Protein AF-A0A6J4UCY6-F1 (afdb_monomer_lite)

Organism: NCBI:txid1645740

Radius of gyration: 15.61 Å; chains: 1; bounding box: 56×30×37 Å

Secondary structure (DSSP, 8-state):
--PPPP-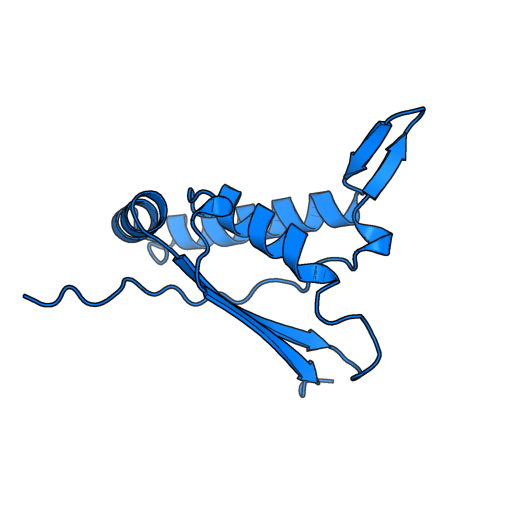-----PPPPPGGGTEEEETTEEEE-HHHHHHHHHHHHHHHHHHHTTSS-HHHHHHHHTS-EEEEEEEEESSTTSS-GGGGHHHHHHHHHHHHT--GGGEEEEEEEEEE-TT-

Foldseek 3Di:
DPPDQQDDDDDAPAQAFQVQQWDDDPNDIDGHPRLVVRLVRLLVVLVVCVVVVVDPPVSLVSQAPAQDAEADEAEDQDPVPGDQCRGVPSVLVSCCVNSVHDSVSHPHYHTYYDYDPVD

Sequence (119 aa):
MTAHPVSLSLTLPLPPGVNNQYVTVGRRRVLSKAAQSFKRDVTKYLNTRRERGELVPAVERAFADSLIGVYLTFYFETPMRRDLDGGLKIALDALATGLGFDDRAVVDLHLVKQIDPLH

InterPro domains:
  IPR008822 Holliday junction resolvase RusA-like [PF05866] (13-114)
  IPR036614 Holliday junction resolvase RusA-like superfamily [G3DSA:3.30.1330.70] (6-117)
  IPR036614 Holliday junction resolvase RusA-like superfamily [SSF103084] (8-115)

pLDDT: mean 90.28, std 9.66, range [40.03, 97.25]

Structure (mmCIF, N/CA/C/O backbone):
data_AF-A0A6J4UCY6-F1
#
_entry.id   AF-A0A6J4UCY6-F1
#
loop_
_atom_site.group_PDB
_atom_site.id
_atom_site.type_symbol
_atom_site.label_atom_id
_atom_site.label_alt_id
_atom_site.label_comp_id
_atom_site.label_asym_id
_atom_site.label_entity_id
_atom_site.label_seq_id
_atom_site.pdbx_PDB_ins_code
_atom_site.Cartn_x
_atom_site.Cartn_y
_atom_site.Cartn_z
_atom_site.occupancy
_atom_site.B_iso_or_equiv
_atom_site.auth_seq_id
_atom_site.auth_comp_id
_atom_site.auth_asym_id
_atom_site.auth_atom_id
_atom_site.pdbx_PDB_model_num
ATOM 1 N N . MET A 1 1 ? -30.273 -3.752 11.581 1.00 40.03 1 MET A N 1
ATOM 2 C CA . MET A 1 1 ? -29.742 -2.734 10.651 1.00 40.03 1 MET A CA 1
ATOM 3 C C . MET A 1 1 ? -28.480 -3.313 10.039 1.00 40.03 1 MET A C 1
ATOM 5 O O . MET A 1 1 ? -27.531 -3.541 10.774 1.00 40.03 1 MET A O 1
ATOM 9 N N . THR A 1 2 ? -28.487 -3.664 8.755 1.00 44.12 2 THR A N 1
ATOM 10 C CA . THR A 1 2 ? -27.269 -4.098 8.056 1.00 44.12 2 THR A CA 1
ATOM 11 C C . THR A 1 2 ? -26.388 -2.869 7.874 1.00 44.12 2 THR A C 1
ATOM 13 O O . THR A 1 2 ? -26.703 -2.008 7.056 1.00 44.12 2 THR A O 1
ATOM 16 N N . ALA A 1 3 ? -25.348 -2.732 8.695 1.00 60.06 3 ALA A N 1
ATOM 17 C CA . ALA A 1 3 ? -24.346 -1.696 8.494 1.00 60.06 3 ALA A CA 1
ATOM 18 C C . ALA A 1 3 ? -23.733 -1.904 7.103 1.00 60.06 3 ALA A C 1
ATOM 20 O O . ALA A 1 3 ? -23.238 -2.989 6.800 1.00 60.06 3 ALA A O 1
ATOM 21 N N . HIS A 1 4 ? -23.830 -0.900 6.235 1.00 71.19 4 HIS A N 1
ATOM 22 C CA . HIS A 1 4 ? -23.146 -0.954 4.950 1.00 71.19 4 HIS A CA 1
ATOM 23 C C . HIS A 1 4 ? -21.633 -0.952 5.201 1.00 71.19 4 HIS A C 1
ATOM 25 O O . HIS A 1 4 ? -21.172 -0.173 6.041 1.00 71.19 4 HIS A O 1
ATOM 31 N N . PRO A 1 5 ? -20.859 -1.805 4.509 1.00 81.12 5 PRO A N 1
ATOM 32 C CA . PRO A 1 5 ? -19.416 -1.825 4.675 1.00 81.12 5 PRO A CA 1
ATOM 33 C C . PRO A 1 5 ? -18.831 -0.477 4.250 1.00 81.12 5 PRO A C 1
ATOM 35 O O . PRO A 1 5 ? -19.123 0.038 3.166 1.00 81.12 5 PRO A O 1
ATOM 38 N N . VAL A 1 6 ? -18.001 0.105 5.115 1.00 91.50 6 VAL A N 1
ATOM 39 C CA . VAL A 1 6 ? -17.281 1.338 4.798 1.00 91.50 6 VAL A CA 1
ATOM 40 C C . VAL A 1 6 ? -16.294 1.034 3.676 1.00 91.50 6 VAL A C 1
ATOM 42 O O . VAL A 1 6 ? -15.449 0.156 3.808 1.00 91.50 6 VAL A O 1
ATOM 45 N N . SER A 1 7 ? -16.415 1.755 2.564 1.00 92.81 7 SER A N 1
ATOM 46 C CA . SER A 1 7 ? -15.585 1.553 1.374 1.00 92.81 7 SER A CA 1
ATOM 47 C C . SER A 1 7 ? -14.782 2.812 1.067 1.00 92.81 7 SER A C 1
ATOM 49 O O . SER A 1 7 ? -15.304 3.923 1.156 1.00 92.81 7 SER A O 1
ATOM 51 N N . LEU A 1 8 ? -13.519 2.635 0.678 1.00 94.31 8 LEU A N 1
ATOM 52 C CA . LEU A 1 8 ? -12.614 3.716 0.297 1.00 94.31 8 LEU A CA 1
ATOM 53 C C . LEU A 1 8 ? -11.943 3.368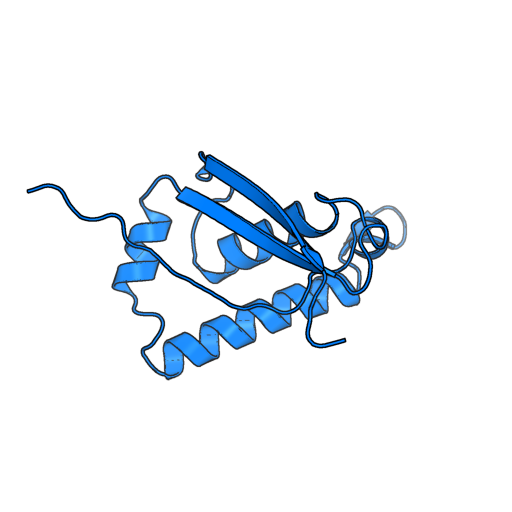 -1.034 1.00 94.31 8 LEU A C 1
ATOM 55 O O . LEU A 1 8 ? -11.312 2.321 -1.153 1.00 94.31 8 LEU A O 1
ATOM 59 N N . SER A 1 9 ? -12.063 4.257 -2.020 1.00 95.38 9 SER A N 1
ATOM 60 C CA . SER A 1 9 ? -11.399 4.122 -3.320 1.00 95.38 9 SER A CA 1
ATOM 61 C C . SER A 1 9 ? -10.290 5.159 -3.452 1.00 95.38 9 SER A C 1
ATOM 63 O O . SER A 1 9 ? -10.500 6.340 -3.166 1.00 95.38 9 SER A O 1
ATOM 65 N N . LEU A 1 10 ? -9.100 4.715 -3.858 1.00 95.19 10 LEU A N 1
ATOM 66 C CA . LEU A 1 10 ? -7.896 5.537 -3.945 1.00 95.19 10 LEU A CA 1
ATOM 67 C C . LEU A 1 10 ? -7.185 5.296 -5.276 1.00 95.19 10 LEU A C 1
ATOM 69 O O . LEU A 1 10 ? -7.097 4.165 -5.750 1.00 95.19 10 LEU A O 1
ATOM 73 N N . THR A 1 11 ? -6.594 6.353 -5.825 1.00 94.88 11 THR A N 1
ATOM 74 C CA . THR A 1 11 ? -5.658 6.266 -6.948 1.00 94.88 11 THR A CA 1
ATOM 75 C C . THR A 1 11 ? -4.277 6.644 -6.439 1.00 94.88 11 THR A C 1
ATOM 77 O O . THR A 1 11 ? -4.072 7.751 -5.944 1.00 94.88 11 THR A O 1
ATOM 80 N N . LEU A 1 12 ? -3.347 5.698 -6.513 1.00 94.25 12 LEU A N 1
ATOM 81 C CA . LEU A 1 12 ? -1.992 5.824 -5.984 1.00 94.25 12 LEU A CA 1
ATOM 82 C C . LEU A 1 12 ? -0.974 5.732 -7.124 1.00 94.25 12 LEU A C 1
ATOM 84 O O . LEU A 1 12 ? -1.276 5.133 -8.159 1.00 94.25 12 LEU A O 1
ATOM 88 N N . PRO A 1 13 ? 0.245 6.272 -6.943 1.00 92.06 13 PRO A N 1
ATOM 89 C CA . PRO A 1 13 ? 1.338 5.983 -7.861 1.00 92.06 13 PRO A CA 1
ATOM 90 C C . PRO A 1 13 ? 1.597 4.473 -7.934 1.00 92.06 13 PRO A C 1
ATOM 92 O O . PRO A 1 13 ? 1.349 3.731 -6.984 1.00 92.06 13 PRO A O 1
ATOM 95 N N . LEU A 1 14 ? 2.133 4.004 -9.057 1.00 91.50 14 LEU A N 1
ATOM 96 C CA . LEU A 1 14 ? 2.463 2.593 -9.230 1.00 91.50 14 LEU A CA 1
ATOM 97 C C . LEU A 1 14 ? 3.633 2.205 -8.294 1.00 91.50 14 LEU A C 1
ATOM 99 O O . LEU A 1 14 ? 4.704 2.813 -8.398 1.00 91.50 14 LEU A O 1
ATOM 103 N N . PRO A 1 15 ? 3.491 1.202 -7.401 1.00 92.69 15 PRO A N 1
ATOM 104 C CA . PRO A 1 15 ? 4.565 0.789 -6.494 1.00 92.69 15 PRO A CA 1
ATOM 105 C C . PRO A 1 15 ? 5.807 0.309 -7.256 1.00 92.69 15 PRO A C 1
ATOM 107 O O . PRO A 1 15 ? 5.687 -0.164 -8.389 1.00 92.69 15 PRO A O 1
ATOM 110 N N . PRO A 1 16 ? 7.015 0.363 -6.664 1.00 90.00 16 PRO A N 1
ATOM 111 C CA . PRO A 1 16 ? 8.197 -0.251 -7.260 1.00 90.00 16 PRO A CA 1
ATOM 112 C C . PRO A 1 16 ? 8.059 -1.781 -7.291 1.00 90.00 16 PRO A C 1
ATOM 114 O O . PRO A 1 16 ? 7.507 -2.384 -6.372 1.00 90.00 16 PRO A O 1
ATOM 117 N N . GLY A 1 17 ? 8.590 -2.421 -8.338 1.00 84.81 17 GLY A N 1
ATOM 118 C CA . GLY A 1 17 ? 8.626 -3.888 -8.427 1.00 84.81 17 GLY A CA 1
ATOM 119 C C . GLY A 1 17 ? 9.502 -4.526 -7.340 1.00 84.81 17 GLY A C 1
ATOM 120 O O . GLY A 1 17 ? 10.430 -3.875 -6.860 1.00 84.81 17 GLY A O 1
ATOM 121 N N . VAL A 1 18 ? 9.252 -5.797 -6.996 1.00 79.94 18 VAL A N 1
ATOM 122 C CA . VAL A 1 18 ? 9.935 -6.561 -5.922 1.00 79.94 18 VAL A CA 1
ATOM 123 C C . VAL A 1 18 ? 11.458 -6.415 -5.957 1.00 79.94 18 VAL A C 1
ATOM 125 O O . VAL A 1 18 ? 12.070 -6.120 -4.929 1.00 79.94 18 VAL A O 1
ATOM 128 N N . ASN A 1 19 ? 12.072 -6.528 -7.137 1.00 78.69 19 ASN A N 1
ATOM 129 C CA . ASN A 1 19 ? 13.530 -6.424 -7.301 1.00 78.69 19 ASN A CA 1
ATOM 130 C C . ASN A 1 19 ? 14.095 -5.054 -6.893 1.00 78.69 19 ASN A C 1
ATOM 132 O O . ASN A 1 19 ? 15.259 -4.946 -6.524 1.00 78.69 19 ASN A O 1
ATOM 136 N N . ASN A 1 20 ? 13.258 -4.018 -6.904 1.00 76.50 20 ASN A N 1
ATOM 137 C CA . ASN A 1 20 ? 13.618 -2.65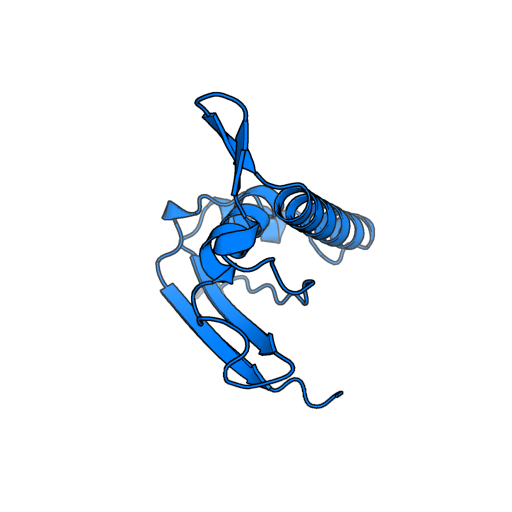3 -6.549 1.00 76.50 20 ASN A CA 1
ATOM 138 C C . ASN A 1 20 ? 13.124 -2.258 -5.153 1.00 76.50 20 ASN A C 1
ATOM 140 O O . ASN A 1 20 ? 13.238 -1.087 -4.799 1.00 76.50 20 ASN A O 1
ATOM 144 N N . GLN A 1 21 ? 12.560 -3.169 -4.352 1.00 82.44 21 GLN A N 1
ATOM 145 C CA . GLN A 1 21 ? 11.999 -2.819 -3.040 1.00 82.44 21 GLN A CA 1
ATOM 146 C C . GLN A 1 21 ? 13.031 -2.829 -1.911 1.00 82.44 21 GLN A C 1
ATOM 148 O O . GLN A 1 21 ? 12.929 -2.029 -0.982 1.00 82.44 21 GLN A O 1
ATOM 153 N N . TYR A 1 22 ? 14.051 -3.682 -2.001 1.00 84.62 22 TYR A N 1
ATOM 154 C CA . TYR A 1 22 ? 15.043 -3.857 -0.942 1.00 84.62 22 TYR A CA 1
ATOM 155 C C . TYR A 1 22 ? 16.461 -3.827 -1.495 1.00 84.62 22 TYR A C 1
ATOM 157 O O . TYR A 1 22 ? 16.739 -4.399 -2.543 1.00 84.62 22 TYR A O 1
ATOM 165 N N . VAL A 1 23 ? 17.365 -3.218 -0.738 1.00 86.25 23 VAL A N 1
ATOM 166 C CA . VAL A 1 23 ? 18.807 -3.204 -0.996 1.00 86.25 23 VAL A CA 1
ATOM 167 C C . VAL A 1 23 ? 19.548 -3.769 0.211 1.00 86.25 23 VAL A C 1
ATOM 169 O O . VAL A 1 23 ? 19.050 -3.722 1.338 1.00 86.25 23 VAL A O 1
ATOM 172 N N . THR A 1 24 ? 20.737 -4.316 -0.012 1.00 90.38 24 THR A N 1
ATOM 173 C CA . THR A 1 24 ? 21.591 -4.826 1.065 1.00 90.38 24 THR A CA 1
ATOM 174 C C . THR A 1 24 ? 22.581 -3.745 1.484 1.00 90.38 24 THR A C 1
ATOM 176 O O . THR A 1 24 ? 23.345 -3.252 0.660 1.00 90.38 24 THR A O 1
ATOM 179 N N . VAL A 1 25 ? 22.581 -3.385 2.769 1.00 86.25 25 VAL A N 1
ATOM 180 C CA . VAL A 1 25 ? 23.561 -2.478 3.381 1.00 86.25 25 VAL A CA 1
ATOM 181 C C . VAL A 1 25 ? 24.308 -3.263 4.457 1.00 86.25 25 VAL A C 1
ATOM 183 O O . VAL A 1 25 ? 23.746 -3.632 5.493 1.00 86.25 25 VAL A O 1
ATOM 186 N N . GLY A 1 26 ? 25.573 -3.586 4.183 1.00 90.50 26 GLY A N 1
ATOM 187 C CA . GLY A 1 26 ? 26.347 -4.514 5.007 1.00 90.50 26 GLY A CA 1
ATOM 188 C C . GLY A 1 26 ? 25.704 -5.905 5.028 1.00 90.50 26 GLY A C 1
ATOM 189 O O . GLY A 1 26 ? 25.612 -6.562 3.998 1.00 90.50 26 GLY A O 1
ATOM 190 N N . ARG A 1 27 ? 25.238 -6.349 6.204 1.00 90.50 27 ARG A N 1
ATOM 191 C CA . ARG A 1 27 ? 24.549 -7.645 6.398 1.00 90.50 27 ARG A CA 1
ATOM 192 C C . ARG A 1 27 ? 23.025 -7.527 6.533 1.00 90.50 27 ARG A C 1
ATOM 194 O O . ARG A 1 27 ? 22.366 -8.512 6.844 1.00 90.50 27 ARG A O 1
ATOM 201 N N . ARG A 1 28 ? 22.455 -6.329 6.363 1.00 89.25 28 ARG A N 1
ATOM 202 C CA . ARG A 1 28 ? 21.020 -6.072 6.564 1.00 89.25 28 ARG A CA 1
ATOM 203 C C . ARG A 1 28 ? 20.340 -5.743 5.239 1.00 89.25 28 ARG A C 1
ATOM 205 O O . ARG A 1 28 ? 20.871 -4.961 4.453 1.00 89.25 28 ARG A O 1
ATOM 212 N N . ARG A 1 29 ? 19.145 -6.299 5.014 1.00 88.38 29 ARG A N 1
ATOM 213 C CA . ARG A 1 29 ? 18.247 -5.847 3.941 1.00 88.38 29 ARG A CA 1
ATOM 214 C C . ARG A 1 29 ? 17.426 -4.671 4.452 1.00 88.38 29 ARG A C 1
ATOM 216 O O . ARG A 1 29 ? 16.783 -4.774 5.491 1.00 88.38 29 ARG A O 1
ATOM 223 N N . VAL A 1 30 ? 17.458 -3.566 3.723 1.00 90.56 30 VAL A N 1
ATOM 224 C CA . VAL A 1 30 ? 16.716 -2.340 4.033 1.00 90.56 30 VAL A CA 1
ATOM 225 C C . VAL A 1 30 ? 15.883 -1.927 2.829 1.00 90.56 30 VAL A C 1
ATOM 227 O O . VAL A 1 30 ? 16.181 -2.328 1.703 1.00 90.56 30 VAL A O 1
ATOM 230 N N . LEU A 1 31 ? 14.834 -1.132 3.048 1.00 89.94 31 LEU A N 1
ATOM 231 C CA . LEU A 1 31 ? 14.041 -0.592 1.945 1.00 89.94 31 LEU A CA 1
ATOM 232 C C . LEU A 1 31 ? 14.923 0.251 1.022 1.00 89.94 31 LEU A C 1
ATOM 234 O O . LEU A 1 31 ? 15.710 1.079 1.487 1.00 89.94 31 LEU A O 1
ATOM 238 N N . SER A 1 32 ? 14.758 0.066 -0.282 1.00 91.62 32 SER A N 1
ATOM 239 C CA . SER A 1 32 ? 15.408 0.900 -1.288 1.00 91.62 32 SER A CA 1
ATOM 240 C C . SER A 1 32 ? 14.900 2.345 -1.219 1.00 91.62 32 SER A C 1
ATOM 242 O O . SER A 1 32 ? 13.829 2.628 -0.675 1.00 91.62 32 SER A O 1
ATOM 244 N N . LYS A 1 33 ? 15.623 3.278 -1.848 1.00 91.44 33 LYS A N 1
ATOM 245 C CA . LYS A 1 33 ? 15.155 4.668 -1.983 1.00 91.44 33 LYS A CA 1
ATOM 246 C C . LYS A 1 33 ? 13.803 4.760 -2.703 1.00 91.44 33 LYS A C 1
ATOM 248 O O . LYS A 1 33 ? 12.971 5.566 -2.298 1.00 91.44 33 LYS A O 1
ATOM 253 N N . ALA A 1 34 ? 13.575 3.926 -3.720 1.00 90.81 34 ALA A N 1
ATOM 254 C CA . ALA A 1 34 ? 12.320 3.894 -4.471 1.00 90.81 34 ALA A CA 1
ATOM 255 C C . ALA A 1 34 ? 11.149 3.413 -3.599 1.00 90.81 34 ALA A C 1
ATOM 257 O O . ALA A 1 34 ? 10.095 4.041 -3.585 1.00 90.81 34 ALA A O 1
ATOM 258 N N . ALA A 1 35 ? 11.359 2.357 -2.807 1.00 92.88 35 ALA A N 1
ATOM 259 C CA . ALA A 1 35 ? 10.368 1.858 -1.857 1.00 92.88 35 ALA A CA 1
ATOM 260 C C . ALA A 1 35 ? 10.043 2.878 -0.765 1.00 92.88 35 ALA A C 1
ATOM 262 O O . ALA A 1 35 ? 8.877 3.121 -0.460 1.00 92.88 35 ALA A O 1
ATOM 263 N N . GLN A 1 36 ? 11.070 3.523 -0.210 1.00 94.38 36 GLN A N 1
ATOM 264 C CA . GLN A 1 36 ? 10.872 4.588 0.767 1.00 94.38 36 GLN A CA 1
ATOM 265 C C . GLN A 1 36 ? 10.129 5.785 0.161 1.00 94.38 36 GLN A C 1
ATOM 267 O O . GLN A 1 36 ? 9.282 6.362 0.837 1.00 94.38 36 GLN A O 1
ATOM 272 N N . SER A 1 37 ? 10.430 6.163 -1.089 1.00 94.31 37 SER A N 1
ATOM 273 C CA . SER A 1 37 ? 9.710 7.241 -1.778 1.00 94.31 37 SER A CA 1
ATOM 274 C C . SER A 1 37 ? 8.245 6.899 -1.942 1.00 94.31 37 SER A C 1
ATOM 276 O O . SER A 1 37 ? 7.409 7.663 -1.485 1.00 94.31 37 SER A O 1
ATOM 278 N N . PHE A 1 38 ? 7.945 5.708 -2.461 1.00 95.56 38 PHE A N 1
ATOM 279 C CA . PHE A 1 38 ? 6.573 5.247 -2.615 1.00 95.56 38 PHE A CA 1
ATOM 280 C C . PHE A 1 38 ? 5.789 5.307 -1.295 1.00 95.56 38 PHE A C 1
ATOM 282 O O . PHE A 1 38 ? 4.704 5.881 -1.262 1.00 95.56 38 PHE A O 1
ATOM 289 N N . LYS A 1 39 ? 6.354 4.806 -0.183 1.00 95.88 39 LYS A N 1
ATOM 290 C CA . LYS A 1 39 ? 5.695 4.901 1.134 1.00 95.88 39 LYS A CA 1
ATOM 291 C C . LYS A 1 39 ? 5.429 6.356 1.539 1.00 95.88 39 LYS A C 1
ATOM 293 O O . LYS A 1 39 ? 4.331 6.663 1.989 1.00 95.88 39 LYS A O 1
ATOM 298 N N . ARG A 1 40 ? 6.400 7.259 1.348 1.00 95.88 40 ARG A N 1
ATOM 299 C CA . ARG A 1 40 ? 6.222 8.695 1.637 1.00 95.88 40 ARG A CA 1
ATOM 300 C C . ARG A 1 40 ? 5.153 9.338 0.756 1.00 95.88 40 ARG A C 1
ATOM 302 O O . ARG A 1 40 ? 4.374 10.139 1.263 1.00 95.88 40 ARG A O 1
ATOM 309 N N . ASP A 1 41 ? 5.110 8.989 -0.525 1.00 96.38 41 ASP A N 1
ATOM 310 C CA . ASP A 1 41 ? 4.152 9.538 -1.484 1.00 96.38 41 ASP A CA 1
ATOM 311 C C . ASP A 1 41 ? 2.724 9.106 -1.131 1.00 96.38 41 ASP A C 1
ATOM 313 O O . ASP A 1 41 ? 1.820 9.941 -1.108 1.00 96.38 41 ASP A O 1
ATOM 317 N N . VAL A 1 42 ? 2.532 7.840 -0.738 1.00 97.25 42 VAL A N 1
ATOM 318 C CA . VAL A 1 42 ? 1.251 7.341 -0.209 1.00 97.25 42 VAL A CA 1
ATOM 319 C C . VAL A 1 42 ? 0.863 8.074 1.077 1.00 97.25 42 VAL A C 1
ATOM 321 O O . VAL A 1 42 ? -0.259 8.568 1.175 1.00 97.25 42 VAL A O 1
ATOM 324 N N . THR A 1 43 ? 1.773 8.219 2.048 1.00 96.19 43 THR A N 1
ATOM 325 C CA . THR A 1 43 ? 1.493 8.975 3.283 1.00 96.19 43 THR A CA 1
ATOM 326 C C . THR A 1 43 ? 1.086 10.416 2.984 1.00 96.19 43 THR A C 1
ATOM 328 O O . THR A 1 43 ? 0.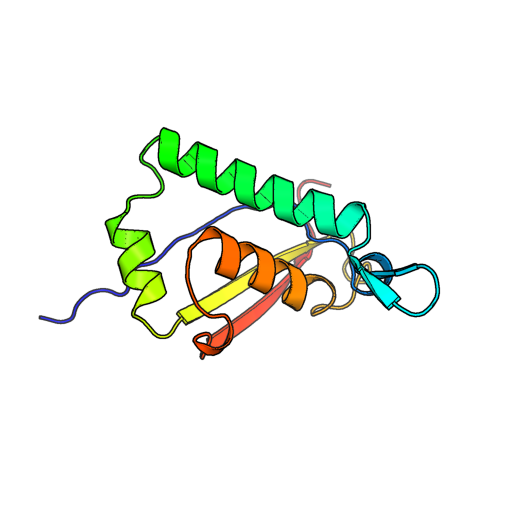094 10.901 3.527 1.00 96.19 43 THR A O 1
ATOM 331 N N . LYS A 1 44 ? 1.821 11.099 2.099 1.00 96.44 44 LYS A N 1
ATOM 332 C CA . LYS A 1 44 ? 1.522 12.477 1.701 1.00 96.44 44 LYS A CA 1
ATOM 333 C C . LYS A 1 44 ? 0.145 12.572 1.049 1.00 96.44 44 LYS A C 1
ATOM 335 O O . LYS A 1 44 ? -0.637 13.437 1.427 1.00 96.44 44 LYS A O 1
ATOM 340 N N . TYR A 1 45 ? -0.164 11.663 0.127 1.00 97.00 45 TYR A N 1
ATOM 341 C CA . TYR A 1 45 ? -1.462 11.600 -0.539 1.00 97.00 45 TYR A CA 1
ATOM 342 C C . TYR A 1 45 ? -2.615 11.437 0.464 1.00 97.00 45 TYR A C 1
ATOM 344 O O . TYR A 1 45 ? -3.583 12.197 0.416 1.00 97.00 45 TYR A O 1
ATOM 352 N N . LEU A 1 46 ? -2.492 10.506 1.415 1.00 96.56 46 LEU A N 1
ATOM 353 C CA . LEU A 1 46 ? -3.509 10.291 2.447 1.00 96.56 46 LEU A CA 1
ATOM 354 C C . LEU A 1 46 ? -3.665 11.511 3.365 1.00 96.56 46 LEU A C 1
ATOM 356 O O . LEU A 1 46 ? -4.790 11.915 3.644 1.00 96.56 46 LEU A O 1
ATOM 360 N N . ASN A 1 47 ? -2.563 12.145 3.778 1.00 96.00 47 ASN A N 1
ATOM 361 C CA . ASN A 1 47 ? -2.609 13.367 4.588 1.00 96.00 47 ASN A CA 1
ATOM 362 C C . ASN A 1 47 ? -3.318 14.512 3.862 1.00 96.00 47 ASN A C 1
ATOM 364 O O . ASN A 1 47 ? -4.191 15.147 4.443 1.00 96.00 4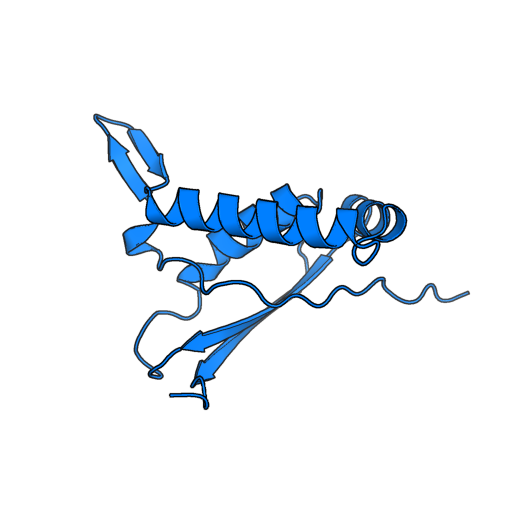7 ASN A O 1
ATOM 368 N N . THR A 1 48 ? -3.031 14.721 2.576 1.00 96.25 48 THR A N 1
ATOM 369 C CA . THR A 1 48 ? -3.738 15.730 1.779 1.00 96.25 48 THR A CA 1
ATOM 370 C C . THR A 1 48 ? -5.242 15.445 1.703 1.00 96.25 48 THR A C 1
ATOM 372 O O . THR A 1 48 ? -6.039 16.377 1.779 1.00 96.25 48 THR A O 1
ATOM 375 N N . ARG A 1 49 ? -5.668 14.176 1.608 1.00 95.38 49 ARG A N 1
ATOM 376 C CA . ARG A 1 49 ? -7.102 13.833 1.663 1.00 95.38 49 ARG A CA 1
ATOM 377 C C . ARG A 1 49 ? -7.719 14.089 3.040 1.00 95.38 49 ARG A C 1
ATOM 379 O O . ARG A 1 49 ? -8.862 14.535 3.098 1.00 95.38 49 ARG A O 1
ATOM 386 N N . ARG A 1 50 ? -6.983 13.858 4.137 1.00 95.56 50 ARG A N 1
ATOM 387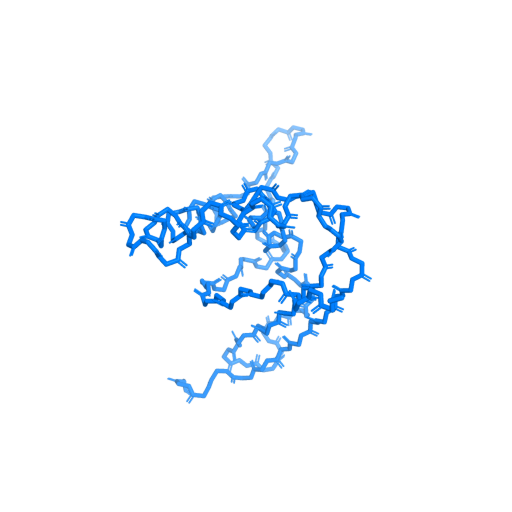 C CA . ARG A 1 50 ? -7.432 14.219 5.499 1.00 95.56 50 ARG A CA 1
ATOM 388 C C . ARG A 1 50 ? -7.647 15.720 5.632 1.00 95.56 50 ARG A C 1
ATOM 390 O O . ARG A 1 50 ? -8.703 16.146 6.080 1.00 95.56 50 ARG A O 1
ATOM 397 N N . GLU A 1 51 ? -6.672 16.512 5.192 1.00 95.81 51 GLU A N 1
ATOM 398 C CA . GLU A 1 51 ? -6.722 17.981 5.228 1.00 95.81 51 GLU A CA 1
ATOM 399 C C . GLU A 1 51 ? -7.904 18.539 4.422 1.00 95.81 51 GLU A C 1
ATOM 401 O O . GLU A 1 51 ? -8.503 19.539 4.807 1.00 95.81 51 GLU A O 1
ATOM 406 N N . ARG A 1 52 ? -8.279 17.863 3.330 1.00 94.81 52 ARG A N 1
ATOM 407 C CA . ARG A 1 52 ? -9.445 18.205 2.500 1.00 94.81 52 ARG A CA 1
ATOM 408 C C . ARG A 1 52 ? -10.779 17.678 3.038 1.00 94.81 52 ARG A C 1
ATOM 410 O O . ARG A 1 52 ? -11.812 17.941 2.433 1.00 94.81 52 ARG A O 1
ATOM 417 N N . GLY A 1 53 ? -10.776 16.919 4.136 1.00 92.25 53 GLY A N 1
ATOM 418 C CA . GLY A 1 53 ? -11.976 16.277 4.684 1.00 92.25 53 GLY A CA 1
ATOM 419 C C . GLY A 1 53 ? -12.499 15.097 3.855 1.00 92.25 53 GLY A C 1
ATOM 420 O O . GLY A 1 53 ? -13.601 14.616 4.095 1.00 92.25 53 GLY A O 1
ATOM 421 N N . GLU A 1 54 ? -11.719 14.612 2.888 1.00 91.31 54 GLU A N 1
ATOM 422 C CA . GLU A 1 54 ? -12.068 13.484 2.015 1.00 91.31 54 GLU A CA 1
ATOM 423 C C . GLU A 1 54 ? -11.749 12.127 2.664 1.00 91.31 54 GLU A C 1
ATOM 425 O O . GLU A 1 54 ? -12.285 11.102 2.250 1.00 91.31 54 GLU A O 1
ATOM 430 N N . LEU A 1 55 ? -10.867 12.113 3.670 1.00 92.94 55 LEU A N 1
ATOM 431 C CA . LEU A 1 55 ? -10.609 10.965 4.537 1.00 92.94 55 LEU A CA 1
ATOM 432 C C . LEU A 1 55 ? -10.988 11.346 5.970 1.00 92.94 55 LEU A C 1
ATOM 434 O O . LEU A 1 55 ? -10.259 12.079 6.637 1.00 92.94 55 LEU A O 1
ATOM 438 N N . VAL A 1 56 ? -12.157 10.885 6.416 1.00 92.56 56 VAL A N 1
ATOM 439 C CA . VAL A 1 56 ? -12.715 11.248 7.725 1.00 92.56 56 VAL A CA 1
ATOM 440 C C . VAL A 1 56 ? -12.313 10.246 8.818 1.00 92.56 56 VAL A C 1
ATOM 442 O O . VAL A 1 56 ? -12.274 9.044 8.547 1.00 92.56 56 VAL A O 1
ATOM 445 N N . PRO A 1 57 ? -12.130 10.682 10.081 1.00 92.44 57 PRO A N 1
ATOM 446 C CA . PRO A 1 57 ? -11.701 9.802 11.177 1.00 92.44 57 PRO A CA 1
ATOM 447 C C . PRO A 1 57 ? -12.617 8.603 11.459 1.00 92.44 57 PRO A C 1
ATOM 449 O O . PRO A 1 57 ? -12.193 7.629 12.077 1.00 92.44 57 PRO A O 1
ATOM 452 N N . ALA A 1 58 ? -13.891 8.681 11.064 1.00 91.50 58 ALA A N 1
ATOM 453 C CA . ALA A 1 58 ? -14.833 7.572 11.188 1.00 91.50 58 ALA A CA 1
ATOM 454 C C . ALA A 1 58 ? -14.516 6.428 10.211 1.00 91.50 58 ALA A C 1
ATOM 456 O O . ALA A 1 58 ? -14.677 5.266 10.570 1.00 91.50 58 ALA A O 1
ATOM 457 N N . VAL A 1 59 ? -14.028 6.752 9.007 1.00 91.75 59 VAL A N 1
ATOM 458 C CA . VAL A 1 59 ? -13.581 5.754 8.026 1.00 91.75 59 VAL A CA 1
ATOM 459 C C . VAL A 1 59 ? -12.337 5.054 8.554 1.00 91.75 59 VAL A C 1
ATOM 461 O O . VAL A 1 59 ? -12.307 3.836 8.606 1.00 91.75 59 VAL A O 1
ATOM 464 N N . GLU A 1 60 ? -11.347 5.802 9.038 1.00 92.19 60 GLU A N 1
ATOM 465 C CA . GLU A 1 60 ? -10.105 5.220 9.569 1.00 92.19 60 GLU A CA 1
ATOM 466 C C . GLU A 1 60 ? -10.360 4.286 10.757 1.00 92.19 60 GLU A C 1
ATOM 468 O O . GLU A 1 60 ? -9.832 3.179 10.798 1.00 92.19 60 GLU A O 1
ATOM 473 N N . ARG A 1 61 ? -11.246 4.682 11.681 1.00 93.06 61 ARG A N 1
ATOM 474 C CA . ARG A 1 61 ? -11.682 3.809 12.783 1.00 93.06 61 ARG A CA 1
ATOM 475 C C . ARG A 1 61 ? -12.360 2.536 12.289 1.00 93.06 61 ARG A C 1
ATOM 477 O O . ARG A 1 61 ? -12.037 1.458 12.768 1.00 93.06 61 ARG A O 1
ATOM 484 N N . ALA A 1 62 ? -13.252 2.641 11.304 1.00 92.75 62 ALA A N 1
ATOM 485 C CA . ALA A 1 62 ? -13.899 1.462 10.738 1.00 92.75 62 ALA A CA 1
ATOM 486 C C . ALA A 1 62 ? -12.883 0.478 10.133 1.00 92.75 62 ALA A C 1
ATOM 488 O O . ALA A 1 62 ? -13.062 -0.728 10.274 1.00 92.75 62 ALA A O 1
ATOM 489 N N . PHE A 1 63 ? -11.814 0.977 9.504 1.00 93.06 63 PHE A N 1
ATOM 490 C CA . PHE A 1 63 ? -10.741 0.143 8.956 1.00 93.06 63 PHE A CA 1
ATOM 491 C C . PHE A 1 63 ? -9.858 -0.476 10.052 1.00 93.06 63 PHE A C 1
ATOM 493 O O . PHE A 1 63 ? -9.427 -1.614 9.904 1.00 93.06 63 PHE A O 1
ATOM 500 N N . ALA A 1 64 ? -9.598 0.236 11.149 1.00 92.88 64 ALA A N 1
ATOM 501 C CA . ALA A 1 64 ? -8.803 -0.288 12.261 1.00 92.88 64 ALA A CA 1
ATOM 502 C C . ALA A 1 64 ? -9.492 -1.458 12.995 1.00 92.88 64 ALA A C 1
ATOM 504 O O . ALA A 1 64 ? -8.819 -2.393 13.424 1.00 92.88 64 ALA A O 1
ATOM 505 N N . ASP A 1 65 ? -10.825 -1.420 13.099 1.00 92.06 65 ASP A N 1
ATOM 506 C CA . ASP A 1 65 ? -11.612 -2.352 13.920 1.00 92.06 65 ASP A CA 1
ATOM 507 C C . ASP A 1 65 ? -12.266 -3.503 13.122 1.00 92.06 65 ASP A C 1
ATOM 509 O O . ASP A 1 65 ? -13.004 -4.310 13.694 1.00 92.06 65 ASP A O 1
ATOM 513 N N . SER A 1 66 ? -12.031 -3.596 11.806 1.00 92.62 66 SER A N 1
ATOM 514 C CA . SER A 1 66 ? -12.721 -4.549 10.916 1.00 92.62 66 SER A CA 1
ATOM 515 C C . SER A 1 66 ? -11.771 -5.469 10.148 1.00 92.62 66 SER A C 1
ATOM 517 O O . SER A 1 66 ? -10.605 -5.156 9.924 1.00 92.62 66 SER A O 1
ATOM 519 N N . LEU A 1 67 ? -12.310 -6.595 9.669 1.00 95.50 67 LEU A N 1
ATOM 520 C CA . LEU A 1 67 ? -11.673 -7.374 8.607 1.00 95.50 67 LEU A CA 1
ATOM 521 C C . LEU A 1 67 ? -11.787 -6.621 7.277 1.00 95.50 67 LEU A C 1
ATOM 523 O O . LEU A 1 67 ? -12.827 -6.028 6.982 1.00 95.50 67 LEU A O 1
ATOM 527 N N . ILE A 1 68 ? -10.726 -6.659 6.475 1.00 95.75 68 ILE A N 1
ATOM 528 C CA . ILE A 1 68 ? -10.571 -5.809 5.294 1.00 95.75 68 ILE A CA 1
ATOM 529 C C . ILE A 1 68 ? -10.574 -6.650 4.019 1.00 95.75 68 ILE A C 1
ATOM 531 O O . ILE A 1 68 ? -9.870 -7.656 3.911 1.00 95.75 68 ILE A O 1
ATOM 535 N N . GLY A 1 69 ? -11.353 -6.200 3.038 1.00 96.56 69 GLY A N 1
ATOM 536 C CA . GLY A 1 69 ? -11.219 -6.612 1.645 1.00 96.56 69 GLY A CA 1
ATOM 537 C C . GLY A 1 69 ? -10.389 -5.589 0.876 1.00 96.56 69 GLY A C 1
ATOM 538 O O . GLY A 1 69 ? -10.626 -4.385 0.991 1.00 96.56 69 GLY A O 1
ATOM 539 N N . VAL A 1 70 ? -9.415 -6.051 0.095 1.00 96.94 70 VAL A N 1
ATOM 540 C CA . VAL A 1 70 ? -8.529 -5.187 -0.689 1.00 96.94 70 VAL A CA 1
ATOM 541 C C . VAL A 1 70 ? -8.620 -5.538 -2.169 1.00 96.94 70 VAL A C 1
ATOM 543 O O . VAL A 1 70 ? -8.369 -6.666 -2.578 1.00 96.94 70 VAL A O 1
ATOM 546 N N . TYR A 1 71 ? -8.930 -4.533 -2.985 1.00 97.12 71 TYR A N 1
ATOM 547 C CA . TYR A 1 71 ? -9.101 -4.667 -4.428 1.00 97.12 71 TYR A CA 1
ATOM 548 C C . TYR A 1 71 ? -8.098 -3.748 -5.121 1.00 97.12 71 TYR A C 1
ATOM 550 O O . TYR A 1 71 ? -8.238 -2.526 -5.095 1.00 97.12 71 TYR A O 1
ATOM 558 N N . LEU A 1 72 ? -7.058 -4.331 -5.714 1.00 96.50 72 LEU A N 1
ATOM 559 C CA . LEU A 1 72 ? -5.978 -3.603 -6.374 1.00 96.50 72 LEU A CA 1
ATOM 560 C C . LEU A 1 72 ? -5.998 -3.860 -7.876 1.00 96.50 72 LEU A C 1
ATOM 562 O O . LEU A 1 72 ? -5.992 -5.001 -8.333 1.00 96.50 72 LEU A O 1
ATOM 566 N N . THR A 1 73 ? -5.947 -2.772 -8.641 1.00 95.62 73 THR A N 1
ATOM 567 C CA . THR A 1 73 ? -5.690 -2.808 -10.083 1.00 95.62 73 THR A CA 1
ATOM 568 C C . THR A 1 73 ? -4.381 -2.091 -10.371 1.00 95.62 73 THR A C 1
ATOM 570 O O . THR A 1 73 ? -4.258 -0.894 -10.116 1.00 95.62 73 THR A O 1
ATOM 573 N N . PHE A 1 74 ? -3.391 -2.817 -10.887 1.00 94.19 74 PHE A N 1
ATOM 574 C CA . PHE A 1 74 ? -2.135 -2.234 -11.351 1.00 94.19 74 PHE A CA 1
ATOM 575 C C . PHE A 1 74 ? -2.204 -1.940 -12.846 1.00 94.19 74 PHE A C 1
ATOM 577 O O . PHE A 1 74 ? -2.346 -2.851 -13.660 1.00 94.19 74 PHE A O 1
ATOM 584 N N . TYR A 1 75 ? -2.063 -0.668 -13.199 1.00 93.00 75 TYR A N 1
ATOM 585 C CA . TYR A 1 75 ? -1.995 -0.217 -14.584 1.00 93.00 75 TYR A CA 1
ATOM 586 C C . TYR A 1 75 ? -0.529 -0.182 -15.034 1.00 93.00 75 TYR A C 1
ATOM 588 O O . TYR A 1 75 ? 0.313 0.453 -14.395 1.00 93.00 75 TYR A O 1
ATOM 596 N N . PHE A 1 76 ? -0.204 -0.916 -16.098 1.00 91.50 76 PHE A N 1
ATOM 597 C CA . PHE A 1 76 ? 1.138 -0.990 -16.677 1.00 91.50 76 PHE A CA 1
ATOM 598 C C . PHE A 1 76 ? 1.119 -0.591 -18.152 1.00 91.50 76 PHE A C 1
ATOM 600 O O . PHE A 1 76 ? 0.149 -0.830 -18.854 1.00 91.50 76 PHE A O 1
ATOM 607 N N . GLU A 1 77 ? 2.242 -0.079 -18.650 1.00 89.50 77 GLU A N 1
ATOM 608 C CA . GLU A 1 77 ? 2.396 0.279 -20.071 1.00 89.50 77 GLU A CA 1
ATOM 609 C C . GLU A 1 77 ? 2.312 -0.944 -20.998 1.00 89.50 77 GLU A C 1
ATOM 611 O O . GLU A 1 77 ? 1.854 -0.850 -22.128 1.00 89.50 77 GLU A O 1
ATOM 616 N N . THR A 1 78 ? 2.771 -2.111 -20.533 1.00 88.12 78 THR A N 1
ATOM 617 C CA . THR A 1 78 ? 2.719 -3.359 -21.303 1.00 88.12 78 THR A CA 1
ATOM 618 C C . THR A 1 78 ? 2.315 -4.535 -20.411 1.00 88.12 78 THR A C 1
ATOM 620 O O . THR A 1 78 ? 2.664 -4.553 -19.223 1.00 88.12 78 THR A O 1
ATOM 623 N N . PRO A 1 79 ? 1.638 -5.569 -20.958 1.00 83.06 79 PRO A N 1
ATOM 624 C CA . PRO A 1 79 ? 1.181 -6.722 -20.176 1.00 83.06 79 PRO A CA 1
ATOM 625 C C . PRO A 1 79 ? 2.293 -7.472 -19.435 1.00 83.06 79 PRO A C 1
ATOM 627 O O . PRO A 1 79 ? 2.050 -8.031 -18.366 1.00 83.06 79 PRO A O 1
ATOM 630 N N . MET A 1 80 ? 3.506 -7.493 -19.993 1.00 86.31 80 MET A N 1
ATOM 631 C CA . MET A 1 80 ? 4.642 -8.275 -19.487 1.00 86.31 80 MET A CA 1
ATOM 632 C C . MET A 1 80 ? 5.657 -7.439 -18.700 1.00 86.31 80 MET A C 1
ATOM 634 O O . MET A 1 80 ? 6.741 -7.924 -18.395 1.00 86.31 80 MET A O 1
ATOM 638 N N . ARG A 1 81 ? 5.336 -6.182 -18.358 1.00 85.38 81 ARG A N 1
ATOM 639 C CA . ARG A 1 81 ? 6.278 -5.287 -17.666 1.00 85.38 81 ARG A CA 1
ATOM 640 C C . ARG A 1 81 ? 6.736 -5.842 -16.316 1.00 85.38 81 ARG A C 1
ATOM 642 O O . ARG A 1 81 ? 7.902 -5.677 -15.966 1.00 85.38 81 ARG A O 1
ATOM 649 N N . ARG A 1 82 ? 5.814 -6.418 -15.537 1.00 85.69 82 ARG A N 1
ATOM 650 C CA . ARG A 1 82 ? 6.043 -6.914 -14.173 1.00 85.69 82 ARG A CA 1
ATOM 651 C C . ARG A 1 82 ? 5.100 -8.056 -13.811 1.00 85.69 82 ARG A C 1
ATOM 653 O O . ARG A 1 82 ? 3.989 -8.157 -14.344 1.00 85.69 82 ARG A O 1
ATOM 660 N N . ASP A 1 83 ? 5.546 -8.843 -12.841 1.00 88.62 83 ASP A N 1
ATOM 661 C CA . ASP A 1 83 ? 4.715 -9.827 -12.159 1.00 88.62 83 ASP A CA 1
ATOM 662 C C . ASP A 1 83 ? 3.573 -9.138 -11.413 1.00 88.62 83 ASP A C 1
ATOM 664 O O . ASP A 1 83 ? 3.700 -8.003 -10.937 1.00 88.62 83 ASP A O 1
ATOM 668 N N . LEU A 1 84 ? 2.444 -9.838 -11.337 1.00 88.19 84 LEU A N 1
ATOM 669 C CA . LEU A 1 84 ? 1.197 -9.316 -10.788 1.00 88.19 84 LEU A CA 1
ATOM 670 C C . LEU A 1 84 ? 1.358 -8.897 -9.319 1.00 88.19 84 LEU A C 1
ATOM 672 O O . LEU A 1 84 ? 0.973 -7.794 -8.941 1.00 88.19 84 LEU A O 1
ATOM 676 N N . ASP A 1 85 ? 1.997 -9.740 -8.513 1.00 89.00 85 ASP A N 1
ATOM 677 C CA . ASP A 1 85 ? 2.266 -9.542 -7.087 1.00 89.00 85 ASP A CA 1
ATOM 678 C C . ASP A 1 85 ? 3.490 -8.651 -6.808 1.00 89.00 85 ASP A C 1
ATOM 680 O O . ASP A 1 85 ? 3.737 -8.260 -5.664 1.00 89.00 85 ASP A O 1
ATOM 684 N N . GLY A 1 86 ? 4.212 -8.239 -7.855 1.00 89.69 86 GLY A N 1
ATOM 685 C CA . GLY A 1 86 ? 5.461 -7.489 -7.771 1.00 89.69 86 GLY A CA 1
ATOM 686 C C . GLY A 1 86 ? 5.371 -6.151 -7.019 1.00 89.69 86 GLY A C 1
ATOM 687 O O . GLY A 1 86 ? 6.394 -5.594 -6.630 1.00 89.69 86 GLY A O 1
ATOM 688 N N . GLY A 1 87 ? 4.171 -5.608 -6.818 1.00 91.25 87 GLY A N 1
ATOM 689 C CA . GLY A 1 87 ? 3.914 -4.394 -6.034 1.00 91.25 87 GLY A CA 1
ATOM 690 C C . GLY A 1 87 ? 2.988 -4.602 -4.834 1.00 91.25 87 GLY A C 1
ATOM 691 O O . GLY A 1 87 ? 2.782 -3.666 -4.064 1.00 91.25 87 GLY A O 1
ATOM 692 N N . LEU A 1 88 ? 2.433 -5.805 -4.662 1.00 93.81 88 LEU A N 1
ATOM 693 C CA . LEU A 1 88 ? 1.354 -6.081 -3.714 1.00 93.81 88 LEU A CA 1
ATOM 694 C C . LEU A 1 88 ? 1.776 -5.790 -2.272 1.00 93.81 88 LEU A C 1
ATOM 696 O O . LEU A 1 88 ? 1.129 -5.007 -1.582 1.00 93.81 88 LEU A O 1
ATOM 700 N N . LYS A 1 89 ? 2.887 -6.390 -1.825 1.00 91.88 89 LYS A N 1
ATOM 701 C CA . LYS A 1 89 ? 3.309 -6.310 -0.420 1.00 91.88 89 LYS A CA 1
ATOM 702 C C . LYS A 1 89 ? 3.579 -4.875 0.024 1.00 91.88 89 LYS A C 1
ATOM 704 O O . LYS A 1 89 ? 3.129 -4.470 1.088 1.00 91.88 89 LYS A O 1
ATOM 709 N N . ILE A 1 90 ? 4.300 -4.104 -0.790 1.00 94.50 90 ILE A N 1
ATOM 710 C CA . ILE A 1 90 ? 4.626 -2.718 -0.447 1.00 94.50 90 ILE A CA 1
ATOM 711 C C . ILE A 1 90 ? 3.398 -1.800 -0.525 1.00 94.50 90 ILE A C 1
ATOM 713 O O . ILE A 1 90 ? 3.294 -0.872 0.272 1.00 94.50 90 ILE A O 1
ATOM 717 N N . ALA A 1 91 ? 2.458 -2.062 -1.441 1.00 95.56 91 ALA A N 1
ATOM 718 C CA . ALA A 1 91 ? 1.196 -1.329 -1.506 1.00 95.56 91 ALA A CA 1
ATOM 719 C C . ALA A 1 91 ? 0.347 -1.568 -0.249 1.00 95.56 91 ALA A C 1
ATOM 721 O O . ALA A 1 91 ? -0.105 -0.602 0.363 1.00 95.56 91 ALA A O 1
ATOM 722 N N . LEU A 1 92 ? 0.198 -2.830 0.170 1.00 95.69 92 LEU A N 1
ATOM 723 C CA . LEU A 1 92 ? -0.500 -3.188 1.406 1.00 95.69 92 LEU A CA 1
ATOM 724 C C . LEU A 1 92 ? 0.160 -2.559 2.634 1.00 95.69 92 LEU A C 1
ATOM 726 O O . LEU A 1 92 ? -0.526 -1.913 3.409 1.00 95.69 92 LEU A O 1
ATOM 730 N N . ASP A 1 93 ? 1.481 -2.667 2.778 1.00 95.00 93 ASP A N 1
ATOM 731 C CA . ASP A 1 93 ? 2.227 -2.078 3.900 1.00 95.00 93 ASP A CA 1
ATOM 732 C C . ASP A 1 93 ? 2.060 -0.547 3.976 1.00 95.00 93 ASP A C 1
ATOM 734 O O . ASP A 1 93 ? 1.835 0.017 5.050 1.00 95.00 93 ASP A O 1
ATOM 738 N N . ALA A 1 94 ? 2.120 0.141 2.830 1.00 96.19 94 ALA A N 1
ATOM 739 C CA . ALA A 1 94 ? 1.904 1.584 2.764 1.00 96.19 94 ALA A CA 1
ATOM 740 C C . ALA A 1 94 ? 0.463 1.979 3.133 1.00 96.19 94 ALA A C 1
ATOM 742 O O . ALA A 1 94 ? 0.272 2.965 3.845 1.00 96.19 94 ALA A O 1
ATOM 743 N N . LEU A 1 95 ? -0.535 1.213 2.682 1.00 96.38 95 LEU A N 1
ATOM 744 C CA . LEU A 1 95 ? -1.948 1.437 2.993 1.00 96.38 95 LEU A CA 1
ATOM 745 C C . LEU A 1 95 ? -2.290 1.103 4.447 1.00 96.38 95 LEU A C 1
ATOM 747 O O . LEU A 1 95 ? -2.948 1.908 5.091 1.00 96.38 95 LEU A O 1
ATOM 751 N N . ALA A 1 96 ? -1.812 -0.024 4.970 1.00 95.94 96 ALA A N 1
ATOM 752 C CA . ALA A 1 96 ? -2.001 -0.462 6.353 1.00 95.94 96 ALA A CA 1
ATOM 753 C C . ALA A 1 96 ? -1.441 0.577 7.328 1.00 95.94 96 ALA A C 1
ATOM 755 O O . ALA A 1 96 ? -2.167 1.122 8.159 1.00 95.94 96 ALA A O 1
ATOM 756 N N . THR A 1 97 ? -0.177 0.968 7.121 1.00 95.75 97 THR A N 1
ATOM 757 C CA . THR A 1 97 ? 0.459 2.056 7.881 1.00 95.75 97 THR A CA 1
ATOM 758 C C . THR A 1 97 ? -0.311 3.366 7.717 1.00 95.75 97 THR A C 1
ATOM 760 O O . THR A 1 97 ? -0.500 4.115 8.670 1.00 95.75 97 THR A O 1
ATOM 763 N N . GLY A 1 98 ? -0.717 3.667 6.483 1.00 95.00 98 GLY A N 1
ATOM 764 C CA . GLY A 1 98 ? -1.334 4.928 6.121 1.00 95.00 98 GLY A CA 1
ATOM 765 C C . GLY A 1 98 ? -2.739 5.106 6.678 1.00 95.00 98 GLY A C 1
ATOM 766 O O . GLY A 1 98 ? -3.051 6.216 7.076 1.00 95.00 98 GLY A O 1
ATOM 767 N N . LEU A 1 99 ? -3.569 4.065 6.695 1.00 94.88 99 LEU A N 1
ATOM 768 C CA . LEU A 1 99 ? -4.979 4.091 7.105 1.00 94.88 99 LEU A CA 1
ATOM 769 C C . LEU A 1 99 ? -5.200 3.565 8.530 1.00 94.88 99 LEU A C 1
ATOM 771 O O . LEU A 1 99 ? -6.297 3.715 9.059 1.00 94.88 99 LEU A O 1
ATOM 775 N N . GLY A 1 100 ? -4.172 2.983 9.154 1.00 94.25 100 GLY A N 1
ATOM 776 C CA . GLY A 1 100 ? -4.219 2.525 10.541 1.00 94.25 100 GLY A CA 1
ATOM 777 C C . GLY A 1 100 ? -4.869 1.155 10.736 1.00 94.25 100 GLY A C 1
ATOM 778 O O . GLY A 1 100 ? -5.419 0.912 11.805 1.00 94.25 100 GLY A O 1
ATOM 779 N N . PHE A 1 101 ? -4.804 0.269 9.737 1.00 95.06 101 PHE A N 1
ATOM 780 C CA . PHE A 1 101 ? -5.253 -1.123 9.869 1.00 95.06 101 PHE A CA 1
ATOM 781 C C . PHE A 1 101 ? -4.066 -2.098 9.908 1.00 95.06 101 PHE A C 1
ATOM 783 O O . PHE A 1 101 ? -2.978 -1.791 9.422 1.00 95.06 101 PHE A O 1
ATOM 790 N N . ASP A 1 102 ? -4.277 -3.280 10.488 1.00 94.31 102 ASP A N 1
ATOM 791 C CA . ASP A 1 102 ? -3.301 -4.377 10.515 1.00 94.31 102 ASP A CA 1
ATOM 792 C C . ASP A 1 102 ? -3.361 -5.163 9.195 1.00 94.31 102 ASP A C 1
ATOM 794 O O . ASP A 1 102 ? -4.438 -5.591 8.783 1.00 94.31 102 ASP A O 1
ATOM 798 N N . ASP A 1 103 ? -2.229 -5.396 8.523 1.00 91.00 103 ASP A N 1
ATOM 799 C CA . ASP A 1 103 ? -2.217 -6.139 7.255 1.00 91.00 103 ASP A CA 1
ATOM 800 C C . ASP A 1 103 ? -2.691 -7.596 7.413 1.00 91.00 103 ASP A C 1
ATOM 802 O O . ASP A 1 103 ? -3.210 -8.180 6.462 1.00 91.00 103 ASP A O 1
ATOM 806 N N . ARG A 1 104 ? -2.624 -8.158 8.627 1.00 93.31 104 ARG A N 1
ATOM 807 C CA . ARG A 1 104 ? -3.200 -9.469 8.975 1.00 93.31 104 ARG A CA 1
ATOM 808 C C . ARG A 1 104 ? -4.730 -9.475 9.013 1.00 93.31 104 ARG A C 1
ATOM 810 O O . ARG A 1 104 ? -5.315 -10.554 9.014 1.00 93.31 104 ARG A O 1
ATOM 817 N N . ALA A 1 105 ? -5.376 -8.309 9.057 1.00 95.38 105 ALA A N 1
ATOM 818 C CA . ALA A 1 105 ? -6.833 -8.184 8.989 1.00 95.38 105 ALA A CA 1
ATOM 819 C C . ALA A 1 105 ? -7.369 -8.276 7.550 1.00 95.38 105 ALA A C 1
ATOM 821 O O . ALA A 1 105 ? -8.584 -8.315 7.352 1.00 95.38 105 ALA A O 1
ATOM 822 N N . VAL A 1 106 ? -6.491 -8.320 6.540 1.00 96.38 106 VAL A N 1
ATOM 823 C CA . VAL A 1 106 ? -6.888 -8.528 5.145 1.00 96.38 106 VAL A CA 1
ATOM 824 C C . VAL A 1 106 ? -7.311 -9.984 4.950 1.00 96.38 106 VAL A C 1
ATOM 826 O O . VAL A 1 106 ? -6.482 -10.891 4.995 1.00 96.38 106 VAL A O 1
ATOM 829 N N . VAL A 1 107 ? -8.607 -10.206 4.726 1.00 96.94 107 VAL A N 1
ATOM 830 C CA . VAL A 1 107 ? -9.206 -11.548 4.555 1.00 96.94 107 VAL A CA 1
ATOM 831 C C . VAL A 1 107 ? -9.710 -11.812 3.143 1.00 96.94 107 VAL A C 1
ATOM 833 O O . VAL A 1 107 ? -10.008 -12.953 2.800 1.00 96.94 107 VAL A O 1
ATOM 836 N N . ASP A 1 108 ? -9.790 -10.767 2.326 1.00 96.88 108 ASP A N 1
ATOM 837 C CA . ASP A 1 108 ? -10.142 -10.845 0.916 1.00 96.88 108 ASP A CA 1
ATOM 838 C C . ASP A 1 108 ? -9.174 -9.967 0.119 1.00 96.88 108 ASP A C 1
ATOM 840 O O . ASP A 1 108 ? -8.919 -8.813 0.474 1.00 96.88 108 ASP A O 1
ATOM 844 N N . LEU A 1 109 ? -8.596 -10.533 -0.936 1.00 96.94 109 LEU A N 1
ATOM 845 C CA . LEU A 1 109 ? -7.634 -9.853 -1.789 1.00 96.94 109 LEU A CA 1
ATOM 846 C C . LEU A 1 109 ? -7.924 -10.184 -3.247 1.00 96.94 109 LEU A C 1
ATOM 848 O O . LEU A 1 109 ? -7.730 -11.314 -3.695 1.00 96.94 109 LEU A O 1
ATOM 852 N N . HIS A 1 110 ? -8.275 -9.155 -4.008 1.00 97.12 110 HIS A N 1
ATOM 853 C CA . HIS A 1 110 ? -8.359 -9.227 -5.453 1.00 97.12 110 HIS A CA 1
ATOM 854 C C . HIS A 1 110 ? -7.271 -8.352 -6.069 1.00 97.12 110 HIS A C 1
ATOM 856 O O . HIS A 1 110 ? -7.202 -7.147 -5.823 1.00 97.12 110 HIS A O 1
ATOM 862 N N . LEU A 1 111 ? -6.405 -8.965 -6.872 1.00 96.19 111 LEU A N 1
ATOM 863 C CA . LEU A 1 111 ? -5.304 -8.285 -7.535 1.00 96.19 111 LEU A CA 1
ATOM 864 C C . LEU A 1 111 ? -5.366 -8.558 -9.032 1.00 96.19 111 LEU A C 1
ATOM 866 O O . LEU A 1 111 ? -5.275 -9.700 -9.474 1.00 96.19 111 LEU A O 1
ATOM 870 N N . VAL A 1 112 ? -5.485 -7.490 -9.809 1.00 95.25 112 VAL A N 1
ATOM 871 C CA . VAL A 1 112 ? -5.528 -7.532 -11.271 1.00 95.25 112 VAL A CA 1
ATOM 872 C C . VAL A 1 112 ? -4.514 -6.563 -11.862 1.00 95.25 112 VAL A C 1
ATOM 874 O O . VAL A 1 112 ? -4.137 -5.567 -11.243 1.00 95.25 112 VAL A O 1
ATOM 877 N N . LYS A 1 113 ? -4.065 -6.855 -13.084 1.00 93.00 113 LYS A N 1
ATOM 878 C CA . LYS A 1 113 ? -3.270 -5.928 -13.890 1.00 93.00 113 LYS A CA 1
ATOM 879 C C . LYS A 1 113 ? -4.012 -5.561 -15.165 1.00 93.00 113 LYS A C 1
ATOM 881 O O . LYS A 1 113 ? -4.654 -6.417 -15.770 1.00 93.00 113 LYS A O 1
ATOM 886 N N . GLN A 1 114 ? -3.896 -4.307 -15.570 1.00 92.94 114 GLN A N 1
ATOM 887 C CA . GLN A 1 114 ? -4.470 -3.772 -16.799 1.00 92.94 114 GLN A CA 1
ATOM 888 C C . GLN A 1 114 ? -3.412 -2.979 -17.567 1.00 92.94 114 GLN A C 1
ATOM 890 O O . GLN A 1 114 ? -2.399 -2.565 -16.998 1.00 92.94 114 GLN A O 1
ATOM 895 N N . ILE A 1 115 ? -3.633 -2.804 -18.869 1.00 91.56 115 ILE A N 1
ATOM 896 C CA . ILE A 1 115 ? -2.832 -1.876 -19.669 1.00 91.56 115 ILE A CA 1
ATOM 897 C C . ILE A 1 115 ? -3.355 -0.469 -19.385 1.00 91.56 115 ILE A C 1
ATOM 899 O O . ILE A 1 115 ? -4.569 -0.274 -19.378 1.00 91.56 115 ILE A O 1
ATOM 903 N N . ASP A 1 116 ? -2.461 0.479 -19.122 1.00 83.94 116 ASP A N 1
ATOM 904 C CA . ASP A 1 116 ? -2.835 1.890 -19.021 1.00 83.94 116 ASP A CA 1
ATOM 905 C C . ASP A 1 116 ? -3.200 2.423 -20.420 1.00 83.94 116 ASP A C 1
ATOM 907 O O . ASP A 1 116 ? -2.324 2.456 -21.285 1.00 83.94 116 ASP A O 1
ATOM 911 N N . PRO A 1 117 ? -4.466 2.802 -20.685 1.00 67.25 117 PRO A N 1
ATOM 912 C CA . PRO A 1 117 ? -4.896 3.249 -22.008 1.00 67.25 117 PRO A CA 1
ATOM 913 C C . PRO A 1 117 ? -4.448 4.679 -22.345 1.00 67.25 117 PRO A C 1
ATOM 915 O O . PRO A 1 117 ? -4.714 5.146 -23.449 1.00 67.25 117 PRO A O 1
ATOM 918 N N . LEU A 1 118 ? -3.836 5.403 -21.399 1.00 65.69 118 LEU A N 1
ATOM 919 C CA . LEU A 1 118 ? -3.356 6.773 -21.602 1.00 65.69 118 LEU A CA 1
ATOM 920 C C . LEU A 1 118 ? -1.935 6.837 -22.191 1.00 65.69 118 LEU A C 1
ATOM 922 O O . LEU A 1 118 ? -1.386 7.934 -22.316 1.00 65.69 118 LEU A O 1
ATOM 926 N N . HIS A 1 119 ? -1.357 5.685 -22.548 1.00 51.44 119 HIS A N 1
ATOM 927 C CA . HIS A 1 119 ? -0.101 5.543 -23.287 1.00 51.44 119 HIS A CA 1
ATOM 928 C C . HIS A 1 119 ? -0.333 4.968 -24.687 1.00 51.44 119 HIS A C 1
ATOM 930 O O . HIS A 1 119 ? -1.145 4.025 -24.820 1.00 51.44 119 HIS A O 1
#